Protein AF-A0AAW4N3Z7-F1 (afdb_monomer_lite)

Radius of gyration: 17.2 Å; chains: 1; bounding box: 66×32×43 Å

Secondary structure (DSSP, 8-state):
-PPBHHHHHHTT-SS---HHHHHHHHHHTT--TTSB--HHHHHSHHHHHHHHHHHHHHHHPPPEEETTEEE---HHHHHHHHHHHHHHHHHHS-GGGSPPP---------

pLDDT: mean 89.25, std 14.63, range [50.84, 98.06]

Foldseek 3Di:
DADFLLNVLCVLDPPPDDPVLLVVLLVVLVHDRRDGPDPDSCPDLSSLLSSLSSLLVVLVDDWDDDPNDTDDDDNVSSVVSNVSSVVSCVVRPDPVPDDDDPPDPPDDDD

Sequence (110 aa):
MAATVLEALKSITAYPVPLRTLVETAERRGLSLSDEATQETLKGKAFNLSKADTLLWLSLAPNVTQGGQSYSFTDEQRTEFKNRAYKLFNEFEDEAVKPKPIYGYKGSRL

Structure (mmCIF, N/CA/C/O backbone):
data_AF-A0AAW4N3Z7-F1
#
_entry.id   AF-A0AAW4N3Z7-F1
#
loop_
_atom_site.group_PDB
_atom_site.id
_atom_site.type_symbol
_atom_site.label_atom_id
_atom_site.label_alt_id
_atom_site.label_comp_id
_atom_site.label_asym_id
_atom_site.label_entity_id
_atom_site.label_seq_id
_atom_site.pdbx_PDB_ins_code
_atom_site.Cartn_x
_atom_site.Cartn_y
_atom_site.Cartn_z
_atom_site.occupancy
_atom_site.B_iso_or_equiv
_atom_site.auth_seq_id
_atom_site.auth_comp_id
_atom_site.auth_asym_id
_atom_site.auth_atom_id
_atom_site.pdbx_PDB_model_num
ATOM 1 N N . MET A 1 1 ? -24.626 -2.500 -2.096 1.00 63.41 1 MET A N 1
ATOM 2 C CA . MET A 1 1 ? -23.556 -3.211 -1.366 1.00 63.41 1 MET A CA 1
ATOM 3 C C . MET A 1 1 ? -22.489 -2.191 -1.044 1.00 63.41 1 MET A C 1
ATOM 5 O O . MET A 1 1 ? -22.183 -1.391 -1.922 1.00 63.41 1 MET A O 1
ATOM 9 N N . ALA A 1 2 ? -22.007 -2.155 0.193 1.00 83.38 2 ALA A N 1
ATOM 10 C CA . ALA A 1 2 ? -20.873 -1.315 0.547 1.00 83.38 2 ALA A CA 1
ATOM 11 C C . ALA A 1 2 ? -19.569 -1.987 0.099 1.00 83.38 2 ALA A C 1
ATOM 13 O O . ALA A 1 2 ? -19.504 -3.216 0.051 1.00 83.38 2 ALA A O 1
ATOM 14 N N . ALA A 1 3 ? -18.568 -1.187 -0.271 1.00 93.50 3 ALA A N 1
ATOM 15 C CA . ALA A 1 3 ? -17.273 -1.711 -0.686 1.00 93.50 3 ALA A CA 1
ATOM 16 C C . ALA A 1 3 ? -16.529 -2.304 0.517 1.00 93.50 3 ALA A C 1
ATOM 18 O O . ALA A 1 3 ? -16.594 -1.777 1.626 1.00 93.50 3 ALA A O 1
ATOM 19 N N . THR A 1 4 ? -15.798 -3.380 0.281 1.00 97.56 4 THR A N 1
ATOM 20 C CA . THR A 1 4 ? -14.930 -4.030 1.265 1.00 97.56 4 THR A CA 1
ATOM 21 C C . THR A 1 4 ? -13.559 -3.364 1.321 1.00 97.56 4 THR A C 1
ATOM 23 O O . THR A 1 4 ? -13.111 -2.712 0.370 1.00 97.56 4 THR A O 1
ATOM 26 N N . VAL A 1 5 ? -12.835 -3.578 2.417 1.00 97.44 5 VAL A N 1
ATOM 27 C CA . VAL A 1 5 ? -11.431 -3.167 2.547 1.00 97.44 5 VAL A CA 1
ATOM 28 C C . VAL A 1 5 ? -10.565 -3.753 1.424 1.00 97.44 5 VAL A C 1
ATOM 30 O O . VAL A 1 5 ? -9.687 -3.064 0.900 1.00 97.44 5 VAL A O 1
ATOM 33 N N . LEU A 1 6 ? -10.827 -4.994 0.998 1.00 97.25 6 LEU A N 1
ATOM 34 C CA . LEU A 1 6 ? -10.133 -5.602 -0.139 1.00 97.25 6 LEU A CA 1
ATOM 35 C C . LEU A 1 6 ? -10.331 -4.815 -1.437 1.00 97.25 6 LEU A C 1
ATOM 37 O O . LEU A 1 6 ? -9.370 -4.579 -2.170 1.00 97.25 6 LEU A O 1
ATOM 41 N N . GLU A 1 7 ? -11.568 -4.427 -1.740 1.00 96.56 7 GLU A N 1
ATOM 42 C CA . GLU A 1 7 ? -11.883 -3.628 -2.928 1.00 96.56 7 GLU A CA 1
ATOM 43 C C . GLU A 1 7 ? -11.234 -2.246 -2.844 1.00 96.56 7 GLU A C 1
ATOM 45 O O . GLU A 1 7 ? -10.659 -1.774 -3.828 1.00 96.56 7 GLU A O 1
ATOM 50 N N . ALA A 1 8 ? -11.221 -1.641 -1.654 1.00 96.88 8 ALA A N 1
ATOM 51 C CA . ALA A 1 8 ? -10.530 -0.381 -1.418 1.00 96.88 8 ALA A CA 1
ATOM 52 C C . ALA A 1 8 ? -9.013 -0.495 -1.660 1.00 96.88 8 ALA A C 1
ATOM 54 O O . ALA A 1 8 ? -8.444 0.360 -2.340 1.00 96.88 8 ALA A O 1
ATOM 55 N N . LEU A 1 9 ? -8.347 -1.557 -1.190 1.00 96.06 9 LEU A N 1
ATOM 56 C CA . LEU A 1 9 ? -6.918 -1.772 -1.455 1.00 96.06 9 LEU A CA 1
ATOM 57 C C . LEU A 1 9 ? -6.637 -2.034 -2.940 1.00 96.06 9 LEU A C 1
ATOM 59 O O . LEU A 1 9 ? -5.700 -1.466 -3.500 1.00 96.06 9 LEU A O 1
ATOM 63 N N . LYS A 1 10 ? -7.472 -2.837 -3.607 1.00 95.69 10 LYS A N 1
ATOM 64 C CA . LYS A 1 10 ? -7.361 -3.070 -5.056 1.00 95.69 10 LYS A CA 1
ATOM 65 C C . LYS A 1 10 ? -7.543 -1.788 -5.868 1.00 95.69 10 LYS A C 1
ATOM 67 O O . LYS A 1 10 ? -6.933 -1.659 -6.918 1.00 95.69 10 LYS A O 1
ATOM 72 N N . SER A 1 11 ? -8.322 -0.824 -5.376 1.00 94.94 11 SER A N 1
ATOM 73 C CA . SER A 1 11 ? -8.521 0.462 -6.059 1.00 94.94 11 SER A CA 1
ATOM 74 C C . SER A 1 11 ? -7.290 1.384 -6.049 1.00 94.94 11 SER A C 1
ATOM 76 O O . SER A 1 11 ? -7.257 2.356 -6.801 1.00 94.94 11 SER A O 1
ATOM 78 N N . ILE A 1 12 ? -6.258 1.091 -5.239 1.00 95.00 12 ILE A N 1
ATOM 79 C CA . ILE A 1 12 ? -5.029 1.904 -5.158 1.00 95.00 12 ILE A CA 1
ATOM 80 C C . ILE A 1 12 ? -4.282 1.929 -6.497 1.00 95.00 12 ILE A C 1
ATOM 82 O O . ILE A 1 12 ? -3.620 2.917 -6.820 1.00 95.00 12 ILE A O 1
ATOM 86 N N . THR A 1 13 ? -4.347 0.841 -7.262 1.00 94.38 13 THR A N 1
ATOM 87 C CA . THR A 1 13 ? -3.591 0.680 -8.503 1.00 94.38 13 THR A CA 1
ATOM 88 C C . THR A 1 13 ? -4.341 -0.203 -9.488 1.00 94.38 13 THR A C 1
ATOM 90 O O . THR A 1 13 ? -5.024 -1.143 -9.102 1.00 94.38 13 THR A O 1
ATOM 93 N N . ALA A 1 14 ? -4.161 0.056 -10.781 1.00 92.3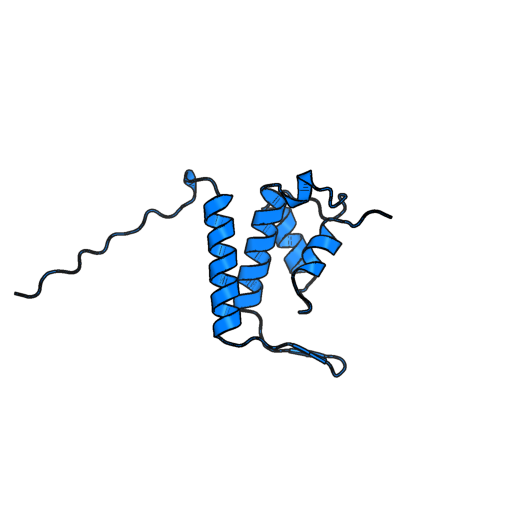8 14 ALA A N 1
ATOM 94 C CA . ALA A 1 14 ? -4.617 -0.854 -11.828 1.00 92.38 14 ALA A CA 1
ATOM 95 C C . ALA A 1 14 ? -3.662 -2.046 -12.034 1.00 92.38 14 ALA A C 1
ATOM 97 O O . ALA A 1 14 ? -4.010 -2.986 -12.743 1.00 92.38 14 ALA A O 1
ATOM 98 N N . TYR A 1 15 ? -2.457 -2.005 -11.452 1.00 94.88 15 TYR A N 1
ATOM 99 C CA . TYR A 1 15 ? -1.492 -3.097 -11.553 1.00 94.88 15 TYR A CA 1
ATOM 100 C C . TYR A 1 15 ? -2.063 -4.376 -10.915 1.00 94.88 15 TYR A C 1
ATOM 102 O O . TYR A 1 15 ? -2.619 -4.301 -9.816 1.00 94.88 15 TYR A O 1
ATOM 110 N N . PRO A 1 16 ? -1.896 -5.556 -11.540 1.00 93.38 16 PRO A N 1
ATOM 111 C CA . PRO A 1 16 ? -2.428 -6.814 -11.025 1.00 93.38 16 PRO A CA 1
ATOM 112 C C . PRO A 1 16 ? -1.632 -7.306 -9.803 1.00 93.38 16 PRO A C 1
ATOM 114 O O . PRO A 1 16 ? -0.775 -8.185 -9.897 1.00 93.38 16 PRO A O 1
ATOM 117 N N . VAL A 1 17 ? -1.902 -6.726 -8.632 1.00 94.69 17 VAL A N 1
ATOM 118 C CA . VAL A 1 17 ? -1.295 -7.153 -7.364 1.00 94.69 17 VAL A CA 1
ATOM 119 C C . VAL A 1 17 ? -1.834 -8.543 -6.991 1.00 94.69 17 VAL A C 1
ATOM 121 O O . VAL A 1 17 ? -3.056 -8.722 -6.930 1.00 94.69 17 VAL A O 1
ATOM 124 N N . PRO A 1 18 ? -0.969 -9.537 -6.711 1.00 94.62 18 PRO A N 1
ATOM 125 C CA . PRO A 1 18 ? -1.419 -10.848 -6.259 1.00 94.62 18 PRO A CA 1
ATOM 126 C C . PRO A 1 18 ? -2.265 -10.743 -4.986 1.00 94.62 18 PRO A C 1
ATOM 128 O O . PRO A 1 18 ? -1.869 -10.089 -4.021 1.00 94.62 18 PRO A O 1
ATOM 131 N N . LEU A 1 19 ? -3.402 -11.447 -4.940 1.00 95.56 19 LEU A N 1
ATOM 132 C CA . LEU A 1 19 ? -4.293 -11.426 -3.770 1.00 95.56 19 LEU A CA 1
ATOM 133 C C . LEU A 1 19 ? -3.555 -11.806 -2.479 1.00 95.56 19 LEU A C 1
ATOM 135 O O . LEU A 1 19 ? -3.778 -11.193 -1.442 1.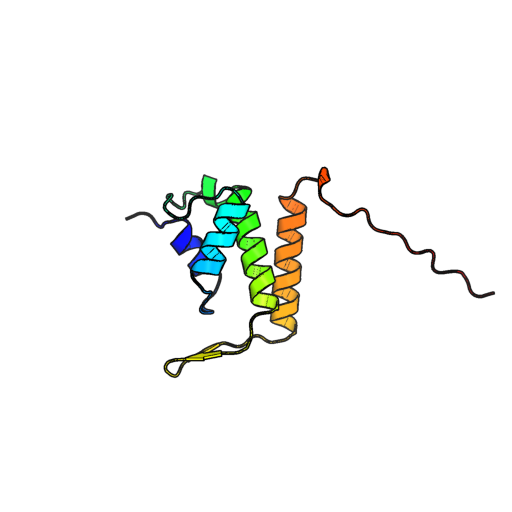00 95.56 19 LEU A O 1
ATOM 139 N N . ARG A 1 20 ? -2.638 -12.777 -2.559 1.00 95.31 20 ARG A N 1
ATOM 140 C CA . ARG A 1 20 ? -1.830 -13.225 -1.420 1.00 95.31 20 ARG A CA 1
ATOM 141 C C . ARG A 1 20 ? -0.995 -12.100 -0.810 1.00 95.31 20 ARG A C 1
ATOM 143 O O . ARG A 1 20 ? -0.873 -12.057 0.404 1.00 95.31 20 ARG A O 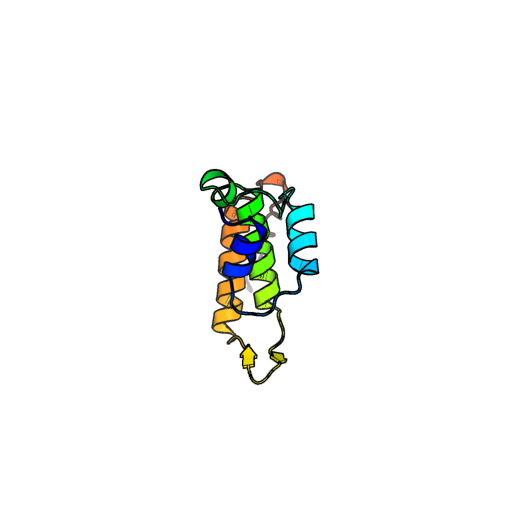1
ATOM 150 N N . THR A 1 21 ? -0.475 -11.185 -1.630 1.00 95.50 21 THR A N 1
ATOM 151 C CA . THR A 1 21 ? 0.268 -10.013 -1.149 1.00 95.50 21 THR A CA 1
ATOM 152 C C . THR A 1 21 ? -0.639 -9.112 -0.318 1.00 95.50 21 THR A C 1
ATOM 154 O O . THR A 1 21 ? -0.257 -8.723 0.777 1.00 95.50 21 THR A O 1
ATOM 157 N N . LEU A 1 22 ? -1.865 -8.847 -0.786 1.00 96.69 22 LEU A N 1
ATOM 158 C CA . LEU A 1 22 ? -2.831 -8.033 -0.040 1.00 96.69 22 LEU A CA 1
ATOM 159 C C . LEU A 1 22 ? -3.261 -8.711 1.270 1.00 96.69 22 LEU A C 1
ATOM 161 O O . LEU A 1 22 ? -3.298 -8.051 2.305 1.00 96.69 22 LEU A O 1
ATOM 165 N N . VAL A 1 23 ? -3.526 -10.022 1.238 1.00 97.06 23 VAL A N 1
ATOM 166 C CA . VAL A 1 23 ? -3.859 -10.821 2.432 1.00 97.06 23 VAL A CA 1
ATOM 167 C C . VAL A 1 23 ? -2.736 -10.754 3.463 1.00 97.06 23 VAL A C 1
ATOM 169 O O . VAL A 1 23 ? -2.979 -10.359 4.596 1.00 97.06 23 VAL A O 1
ATOM 172 N N . GLU A 1 24 ? -1.498 -11.042 3.059 1.00 96.06 24 GLU A N 1
ATOM 173 C CA . GLU A 1 24 ? -0.335 -11.015 3.952 1.00 96.06 24 GLU A CA 1
ATOM 174 C C . GLU A 1 24 ? -0.108 -9.624 4.564 1.00 96.06 24 GLU A C 1
ATOM 176 O O . GLU A 1 24 ? 0.164 -9.509 5.760 1.00 96.06 24 GLU A O 1
ATOM 181 N N . THR A 1 25 ? -0.241 -8.553 3.769 1.00 95.38 25 THR A N 1
ATOM 182 C CA . THR A 1 25 ? -0.116 -7.182 4.292 1.00 95.38 25 THR A CA 1
ATOM 183 C C . THR A 1 25 ? -1.212 -6.853 5.298 1.00 95.38 25 THR A C 1
ATOM 185 O O . THR A 1 25 ? -0.921 -6.306 6.358 1.00 95.38 25 THR A O 1
ATOM 188 N N . ALA A 1 26 ? -2.457 -7.231 5.008 1.00 95.25 26 ALA A N 1
ATOM 189 C CA . ALA A 1 26 ? -3.587 -6.948 5.877 1.00 95.25 26 ALA A CA 1
ATOM 190 C C . ALA A 1 26 ? -3.476 -7.712 7.2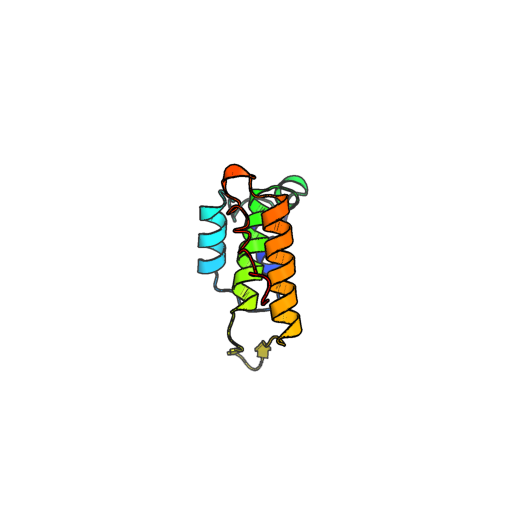06 1.00 95.25 26 ALA A C 1
ATOM 192 O O . ALA A 1 26 ? -3.606 -7.107 8.268 1.00 95.25 26 ALA A O 1
ATOM 193 N N . GLU A 1 27 ? -3.111 -8.998 7.164 1.00 95.75 27 GLU A N 1
ATOM 194 C CA . GLU A 1 27 ? -2.864 -9.814 8.359 1.00 95.75 27 GLU A CA 1
ATOM 195 C C . GLU A 1 27 ? -1.763 -9.214 9.244 1.00 95.75 27 GLU A C 1
ATOM 197 O O . GLU A 1 27 ? -1.962 -9.039 10.447 1.00 95.75 27 GLU A O 1
ATOM 202 N N . ARG A 1 28 ? -0.626 -8.809 8.658 1.00 94.94 28 ARG A N 1
ATOM 203 C CA . ARG A 1 28 ? 0.477 -8.173 9.404 1.00 94.94 28 ARG A CA 1
ATOM 204 C C . ARG A 1 28 ? 0.081 -6.866 10.079 1.00 94.94 28 ARG A C 1
ATOM 206 O O . ARG A 1 28 ? 0.658 -6.514 11.106 1.00 94.94 28 ARG A O 1
ATOM 213 N N . ARG A 1 29 ? -0.858 -6.127 9.491 1.00 95.19 29 ARG A N 1
ATOM 214 C CA . ARG A 1 29 ? -1.317 -4.827 9.996 1.00 95.19 29 ARG A CA 1
ATOM 215 C C . ARG A 1 29 ? -2.594 -4.926 10.835 1.00 95.19 29 ARG A C 1
ATOM 217 O O . ARG A 1 29 ? -3.093 -3.889 11.265 1.00 95.19 29 ARG A O 1
ATOM 224 N N . GLY A 1 30 ? -3.101 -6.136 11.094 1.00 95.19 30 GLY A N 1
ATOM 225 C CA . GLY A 1 30 ? -4.324 -6.356 11.871 1.00 95.19 30 GLY A CA 1
ATOM 226 C C . GLY A 1 30 ? -5.586 -5.834 11.178 1.00 95.19 30 GLY A C 1
ATOM 227 O O . GLY A 1 30 ? -6.505 -5.369 11.844 1.00 95.19 30 GLY A O 1
ATOM 228 N N . LEU A 1 31 ? -5.610 -5.856 9.844 1.00 96.56 31 LEU A N 1
ATOM 229 C CA . LEU A 1 31 ? -6.709 -5.375 9.014 1.00 96.56 31 LEU A CA 1
ATOM 230 C C . LEU A 1 31 ? -7.512 -6.558 8.457 1.00 96.56 31 LEU A C 1
ATOM 232 O O . LEU A 1 31 ? -6.961 -7.420 7.776 1.00 96.56 31 LEU A O 1
ATOM 236 N N . SER A 1 32 ? -8.823 -6.578 8.691 1.00 96.56 32 SER A N 1
ATOM 237 C CA . SER A 1 32 ? -9.720 -7.554 8.066 1.00 96.56 32 SER A CA 1
ATOM 238 C C . SER A 1 32 ? -10.125 -7.083 6.667 1.00 96.56 32 SER A C 1
ATOM 240 O O . SER A 1 32 ? -10.630 -5.977 6.481 1.00 96.56 32 SER A O 1
ATOM 242 N N . LEU A 1 33 ? -9.895 -7.927 5.659 1.00 96.50 33 LEU A N 1
ATOM 243 C CA . LEU A 1 33 ? -10.182 -7.610 4.256 1.00 96.50 33 LEU A CA 1
ATOM 244 C C . LEU A 1 33 ? -11.667 -7.710 3.882 1.00 96.50 33 LEU A C 1
ATOM 246 O O . LEU A 1 33 ? -12.077 -7.110 2.887 1.00 96.50 33 LEU A O 1
ATOM 250 N N . SER A 1 34 ? -12.446 -8.482 4.643 1.00 96.50 34 SER A N 1
ATOM 251 C CA . SER A 1 34 ? -13.890 -8.657 4.441 1.00 96.50 34 SER A CA 1
ATOM 252 C C . SER A 1 34 ? -14.728 -7.554 5.078 1.00 96.50 34 SER A C 1
ATOM 254 O O . SER A 1 34 ? -15.921 -7.471 4.795 1.00 96.50 34 SER A O 1
ATOM 256 N N . ASP A 1 35 ? -14.122 -6.732 5.935 1.00 95.69 35 ASP A N 1
ATOM 257 C CA . ASP A 1 35 ? -14.822 -5.643 6.604 1.00 95.69 35 ASP A CA 1
ATOM 258 C C . ASP A 1 35 ? -15.223 -4.558 5.602 1.00 95.69 35 ASP A C 1
ATOM 260 O O . ASP A 1 35 ? -14.622 -4.390 4.534 1.00 95.69 35 ASP A O 1
ATOM 264 N N . GLU A 1 36 ? -16.253 -3.799 5.963 1.00 96.75 36 GLU A N 1
ATOM 265 C CA . GLU A 1 36 ? -16.714 -2.662 5.180 1.00 96.75 36 GLU A CA 1
ATOM 266 C C . GLU A 1 36 ? -15.683 -1.523 5.207 1.00 96.75 36 GLU A C 1
ATOM 268 O O . GLU A 1 36 ? -15.192 -1.120 6.264 1.00 96.75 36 GLU A O 1
ATOM 273 N N . ALA A 1 37 ? -15.387 -0.955 4.038 1.00 96.12 37 ALA A N 1
ATOM 274 C CA . ALA A 1 37 ? -14.497 0.188 3.865 1.00 96.12 37 ALA A CA 1
ATOM 275 C C . ALA A 1 37 ? -15.182 1.512 4.258 1.00 96.12 37 ALA A C 1
ATOM 277 O O . ALA A 1 37 ? -15.393 2.409 3.438 1.00 96.12 37 ALA A O 1
ATOM 278 N N . THR A 1 38 ? -15.551 1.634 5.530 1.00 96.56 38 THR A N 1
ATOM 279 C CA . THR A 1 38 ? -16.094 2.868 6.111 1.00 96.56 38 THR A CA 1
ATOM 280 C C . THR A 1 38 ? -15.064 4.007 6.130 1.00 96.56 38 THR A C 1
ATOM 282 O O . THR A 1 38 ? -13.855 3.802 6.028 1.00 96.56 38 THR A O 1
ATOM 285 N N . GLN A 1 39 ? -15.512 5.252 6.319 1.00 95.62 39 GLN A N 1
ATOM 286 C CA . GLN A 1 39 ? -14.577 6.382 6.445 1.00 95.62 39 GLN A CA 1
ATOM 287 C C . GLN A 1 39 ? -13.592 6.219 7.612 1.00 95.62 39 GLN A C 1
ATOM 289 O O . GLN A 1 39 ? -12.459 6.691 7.522 1.00 95.62 39 GLN A O 1
ATOM 294 N N . GLU A 1 40 ? -14.024 5.581 8.699 1.00 95.69 40 GLU A N 1
ATOM 295 C CA . GLU A 1 40 ? -13.194 5.326 9.873 1.00 95.69 40 GLU A CA 1
ATOM 296 C C . GLU A 1 40 ? -12.091 4.312 9.560 1.00 95.69 40 GLU A C 1
ATOM 298 O O . GLU A 1 40 ? -10.916 4.597 9.789 1.00 95.69 40 GLU A O 1
ATOM 303 N N . THR A 1 41 ? -12.442 3.176 8.949 1.00 95.62 41 THR A N 1
ATOM 304 C CA . THR A 1 41 ? -11.460 2.145 8.574 1.00 95.62 41 THR A CA 1
ATOM 305 C C . THR A 1 41 ? -10.439 2.682 7.572 1.00 95.62 41 THR A C 1
ATOM 307 O O . THR A 1 41 ? -9.240 2.485 7.762 1.00 95.62 41 THR A O 1
ATOM 310 N N . LEU A 1 42 ? -10.877 3.448 6.565 1.00 95.75 42 LEU A N 1
ATOM 311 C CA . LEU A 1 42 ? -10.001 4.042 5.546 1.00 95.75 42 LEU A CA 1
ATOM 312 C C . LEU A 1 42 ? -9.038 5.105 6.100 1.00 95.75 42 LEU A C 1
ATOM 314 O O . LEU A 1 42 ? -7.938 5.283 5.573 1.00 95.75 42 LEU A O 1
ATOM 318 N N . LYS A 1 43 ? -9.430 5.823 7.159 1.00 95.75 43 LYS A N 1
ATOM 319 C CA . LYS A 1 43 ? -8.558 6.778 7.869 1.00 95.75 43 LYS A CA 1
ATOM 320 C C . LYS A 1 43 ? -7.730 6.112 8.972 1.00 95.75 43 LYS A C 1
ATOM 322 O O . LYS A 1 43 ? -6.814 6.731 9.505 1.00 95.75 43 LYS A O 1
ATOM 327 N N . GLY A 1 44 ? -8.029 4.858 9.302 1.00 95.81 44 GLY A N 1
ATOM 328 C CA . GLY A 1 44 ? -7.371 4.106 10.356 1.00 95.81 44 GLY A CA 1
ATOM 329 C C . GLY A 1 44 ? -5.921 3.740 10.038 1.00 95.81 44 GLY A C 1
ATOM 330 O O . GLY A 1 44 ? -5.501 3.635 8.881 1.00 95.81 44 GLY A O 1
ATOM 331 N N . LYS A 1 45 ? -5.155 3.489 11.104 1.00 96.25 45 LYS A N 1
ATOM 332 C CA . LYS A 1 45 ? -3.738 3.095 11.049 1.00 96.25 45 LYS A CA 1
ATOM 333 C C . LYS A 1 45 ? -3.516 1.828 10.223 1.00 96.25 45 LYS A C 1
ATOM 335 O O . LYS A 1 45 ? -2.686 1.827 9.319 1.00 96.25 45 LYS A O 1
ATOM 340 N N . ALA A 1 46 ? -4.284 0.773 10.489 1.00 96.50 46 ALA A N 1
ATOM 341 C CA . ALA A 1 46 ? -4.124 -0.524 9.832 1.00 96.50 46 ALA A CA 1
ATOM 342 C C . ALA A 1 46 ? -4.289 -0.440 8.301 1.00 96.50 46 ALA A C 1
ATOM 344 O O . ALA A 1 46 ? -3.469 -0.982 7.553 1.00 96.50 46 ALA A O 1
ATOM 345 N N . PHE A 1 47 ? -5.290 0.308 7.822 1.00 97.56 47 PHE A N 1
ATOM 346 C CA . PHE A 1 47 ? -5.502 0.528 6.390 1.00 97.56 47 PHE A CA 1
ATOM 347 C C . PHE A 1 47 ? -4.369 1.340 5.758 1.00 97.56 47 PHE A C 1
ATOM 349 O O . PHE A 1 47 ? -3.823 0.942 4.729 1.00 97.56 47 PHE A O 1
ATOM 356 N N . ASN A 1 48 ? -3.973 2.455 6.378 1.00 97.81 48 ASN A N 1
ATOM 357 C CA . ASN A 1 48 ? -2.941 3.328 5.819 1.00 97.81 48 ASN A CA 1
ATOM 358 C C . ASN A 1 48 ? -1.552 2.675 5.804 1.00 97.81 48 ASN A C 1
ATOM 360 O O . ASN A 1 48 ? -0.810 2.860 4.840 1.00 97.81 48 ASN A O 1
ATOM 364 N N . LEU A 1 49 ? -1.231 1.840 6.795 1.00 97.25 49 LEU A N 1
ATOM 365 C CA . LEU A 1 49 ? -0.013 1.028 6.779 1.00 97.25 49 LEU A CA 1
ATOM 366 C C . LEU A 1 49 ? -0.069 -0.076 5.711 1.00 97.25 49 LEU A C 1
ATOM 368 O O . LEU A 1 49 ? 0.899 -0.251 4.979 1.00 97.25 49 LEU A O 1
ATOM 372 N N . SER A 1 50 ? -1.213 -0.744 5.529 1.00 97.38 50 SER A N 1
ATOM 373 C CA . SER A 1 50 ? -1.384 -1.738 4.450 1.00 97.38 50 SER A CA 1
ATOM 374 C C . SER A 1 50 ? -1.264 -1.100 3.058 1.00 97.38 50 SER A C 1
ATOM 376 O O . SER A 1 50 ? -0.658 -1.656 2.137 1.00 97.38 50 SER A O 1
ATOM 378 N N . LYS A 1 51 ? -1.792 0.121 2.900 1.00 97.62 51 LYS A N 1
ATOM 379 C CA . LYS A 1 51 ? -1.610 0.948 1.702 1.00 97.62 51 LYS A CA 1
ATOM 380 C C . LYS A 1 51 ? -0.138 1.301 1.484 1.00 97.62 51 LYS A C 1
ATOM 382 O O . LYS A 1 51 ? 0.331 1.236 0.350 1.00 97.62 51 LYS A O 1
ATOM 387 N N . ALA A 1 52 ? 0.589 1.653 2.542 1.00 97.81 52 ALA A N 1
ATOM 388 C CA . ALA A 1 52 ? 2.019 1.935 2.470 1.00 97.81 52 ALA A CA 1
ATOM 389 C C . ALA A 1 52 ? 2.824 0.704 2.022 1.00 97.81 52 ALA A C 1
ATOM 391 O O . ALA A 1 52 ? 3.630 0.816 1.098 1.00 97.81 52 ALA A O 1
ATOM 392 N N . ASP A 1 53 ? 2.541 -0.476 2.582 1.00 97.19 53 ASP 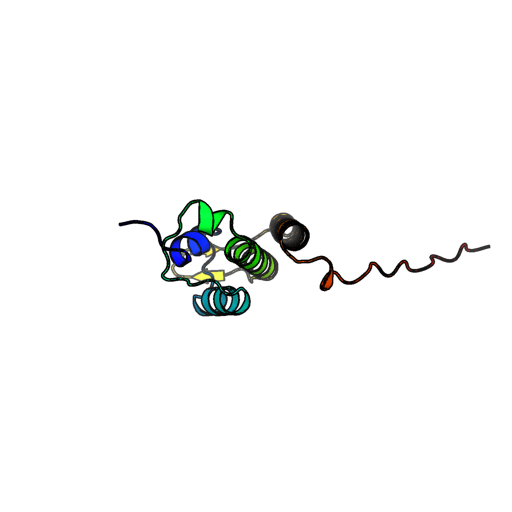A N 1
ATOM 393 C CA . ASP A 1 53 ? 3.166 -1.739 2.165 1.00 97.19 53 ASP A CA 1
ATOM 394 C C . ASP A 1 53 ? 2.886 -2.047 0.686 1.00 97.19 53 ASP A C 1
ATOM 396 O O . ASP A 1 53 ? 3.792 -2.409 -0.067 1.00 97.19 53 ASP A O 1
ATOM 400 N N . THR A 1 54 ? 1.645 -1.829 0.238 1.00 97.19 54 THR A N 1
ATOM 401 C CA . THR A 1 54 ? 1.247 -2.023 -1.165 1.00 97.19 54 THR A CA 1
ATOM 402 C C . THR A 1 54 ? 2.009 -1.080 -2.100 1.00 97.19 54 THR A C 1
ATOM 404 O O . THR A 1 54 ? 2.525 -1.508 -3.132 1.00 97.19 54 THR A O 1
ATOM 407 N N . LEU A 1 55 ? 2.131 0.203 -1.742 1.00 97.75 55 LEU A N 1
ATOM 408 C CA . LEU A 1 55 ? 2.901 1.183 -2.515 1.00 97.75 55 LEU A CA 1
ATOM 409 C C . LEU A 1 55 ? 4.392 0.822 -2.567 1.00 97.75 55 LEU A C 1
ATOM 411 O O . LEU A 1 55 ? 5.011 0.899 -3.630 1.00 97.75 55 LEU A O 1
ATOM 415 N N . LEU A 1 56 ? 4.967 0.378 -1.447 1.00 97.31 56 LEU A N 1
ATOM 416 C CA . LEU A 1 56 ? 6.355 -0.073 -1.406 1.00 97.31 56 LEU A CA 1
ATOM 417 C C . LEU A 1 56 ? 6.568 -1.280 -2.327 1.00 97.31 56 LEU A C 1
ATOM 419 O O . LEU A 1 56 ? 7.520 -1.287 -3.110 1.00 97.31 56 LEU A O 1
ATOM 423 N N . TRP A 1 57 ? 5.658 -2.254 -2.298 1.00 96.88 57 TRP A N 1
ATOM 424 C CA . TRP A 1 57 ? 5.694 -3.409 -3.193 1.00 96.88 57 TRP A CA 1
ATOM 425 C C . TRP A 1 57 ? 5.624 -2.995 -4.671 1.00 96.88 57 TRP A C 1
ATOM 427 O O . TRP A 1 57 ? 6.437 -3.448 -5.476 1.00 96.88 57 TRP A O 1
ATOM 437 N N . LEU A 1 58 ? 4.732 -2.061 -5.027 1.00 97.06 58 LEU A N 1
ATOM 438 C CA . LEU A 1 58 ? 4.598 -1.547 -6.398 1.00 97.06 58 LEU A CA 1
ATOM 439 C C . LEU A 1 58 ? 5.867 -0.866 -6.910 1.00 97.06 58 LEU A C 1
ATOM 441 O O . LEU A 1 58 ? 6.189 -0.977 -8.092 1.00 97.06 58 LEU A O 1
ATOM 445 N N . SER A 1 59 ? 6.631 -0.213 -6.033 1.00 97.50 59 SER A N 1
ATOM 446 C CA . SER A 1 59 ? 7.906 0.390 -6.429 1.00 97.50 59 SER A CA 1
ATOM 447 C C . SER A 1 59 ? 8.928 -0.630 -6.949 1.00 97.50 59 SER A C 1
ATOM 449 O O . SER A 1 59 ? 9.793 -0.281 -7.755 1.00 97.50 59 SER A O 1
ATOM 451 N N . LEU A 1 60 ? 8.803 -1.891 -6.525 1.00 96.31 60 LEU A N 1
ATOM 452 C CA . LEU A 1 60 ? 9.672 -3.011 -6.888 1.00 96.31 60 LEU A CA 1
ATOM 453 C C . LEU A 1 60 ? 9.024 -3.959 -7.909 1.00 96.31 60 LEU A C 1
ATOM 455 O O . LEU A 1 60 ? 9.686 -4.872 -8.397 1.00 96.31 60 LEU A O 1
ATOM 459 N N . ALA A 1 61 ? 7.746 -3.759 -8.238 1.00 95.56 61 ALA A N 1
ATOM 460 C CA . ALA A 1 61 ? 6.992 -4.669 -9.091 1.00 95.56 61 ALA A CA 1
ATOM 461 C C . ALA A 1 61 ? 7.571 -4.715 -10.517 1.00 95.56 61 ALA A C 1
ATOM 463 O O . ALA A 1 61 ? 7.911 -3.663 -11.063 1.00 95.56 61 ALA A O 1
ATOM 464 N N . PRO A 1 62 ? 7.688 -5.891 -11.154 1.00 94.38 62 PRO A N 1
ATOM 465 C CA . PRO A 1 62 ? 8.167 -5.983 -12.528 1.00 94.38 62 PRO A CA 1
ATOM 466 C C . PRO A 1 62 ? 7.168 -5.354 -13.507 1.00 94.38 62 PRO A C 1
ATOM 468 O O . PRO A 1 62 ? 5.987 -5.209 -13.207 1.00 94.38 62 PRO A O 1
ATOM 471 N N . ASN A 1 63 ? 7.630 -5.011 -14.707 1.00 95.12 63 ASN A N 1
ATOM 472 C CA . ASN A 1 63 ? 6.711 -4.703 -15.800 1.00 95.12 63 ASN A CA 1
ATOM 473 C C . ASN A 1 63 ? 6.122 -6.024 -16.312 1.00 95.12 63 ASN A C 1
ATOM 475 O O . ASN A 1 63 ? 6.867 -6.974 -16.561 1.00 95.12 63 ASN A O 1
ATOM 479 N N . VAL A 1 64 ? 4.802 -6.096 -16.468 1.00 94.19 64 VAL A N 1
ATOM 480 C CA . VAL A 1 64 ? 4.103 -7.328 -16.863 1.00 94.19 64 VAL A CA 1
ATOM 481 C C . VAL A 1 64 ? 3.170 -7.068 -18.035 1.00 94.19 64 VAL A C 1
ATOM 483 O O . VAL A 1 64 ? 2.598 -5.990 -18.160 1.00 94.19 64 VAL A O 1
ATOM 486 N N . THR A 1 65 ? 3.010 -8.063 -18.903 1.00 93.69 65 THR A N 1
ATOM 487 C CA . THR A 1 65 ? 2.000 -8.056 -19.967 1.00 93.69 65 THR A CA 1
ATOM 488 C C . THR A 1 65 ? 1.163 -9.319 -19.849 1.00 93.69 65 THR A C 1
ATOM 490 O O . THR A 1 65 ? 1.709 -10.420 -19.830 1.00 93.69 65 THR A O 1
ATOM 493 N N . GLN A 1 66 ? -0.155 -9.166 -19.753 1.00 87.75 66 GLN A N 1
ATOM 494 C CA . GLN A 1 66 ? -1.097 -10.274 -19.621 1.00 87.75 66 GLN A CA 1
ATOM 495 C C . GLN A 1 66 ? -2.396 -9.931 -20.352 1.00 87.75 66 GLN A C 1
ATOM 497 O O . GLN A 1 66 ? -2.906 -8.823 -20.227 1.00 87.75 66 GLN A O 1
ATOM 502 N N . GLY A 1 67 ? -2.931 -10.874 -21.134 1.00 87.94 67 GLY A N 1
ATOM 503 C CA . GLY A 1 67 ? -4.224 -10.692 -21.808 1.00 87.94 67 GLY A CA 1
ATOM 504 C C . GLY A 1 67 ? -4.273 -9.505 -22.780 1.00 87.94 67 GLY A C 1
ATOM 505 O O . GLY A 1 67 ? -5.330 -8.916 -22.959 1.00 87.94 67 GLY A O 1
ATOM 506 N N . GLY A 1 68 ? -3.134 -9.122 -23.369 1.00 91.38 68 GLY A N 1
ATOM 507 C CA . GLY A 1 68 ? -3.036 -7.961 -24.262 1.00 91.38 68 GLY A CA 1
ATOM 508 C C . GLY A 1 68 ? -2.927 -6.606 -23.552 1.00 91.38 68 GLY A C 1
ATOM 509 O O . GLY A 1 68 ? -2.818 -5.589 -24.231 1.00 91.38 68 GLY A O 1
ATOM 510 N N . GLN A 1 69 ? -2.909 -6.574 -22.215 1.00 93.31 69 GLN A N 1
ATOM 511 C CA . GLN A 1 69 ? -2.681 -5.362 -21.433 1.00 93.31 69 GLN A CA 1
ATOM 512 C C . GLN A 1 69 ? -1.276 -5.368 -20.825 1.00 93.31 69 GLN A C 1
ATOM 514 O O . GLN A 1 69 ? -0.846 -6.360 -20.234 1.00 93.31 69 GLN A O 1
ATOM 519 N N . SER A 1 70 ? -0.567 -4.249 -20.965 1.00 94.12 70 SER A N 1
ATOM 520 C CA . SER A 1 70 ? 0.764 -4.046 -20.391 1.00 94.12 70 SER A CA 1
ATOM 521 C C . SER A 1 70 ? 0.697 -3.083 -19.211 1.00 94.12 70 SER A C 1
ATOM 523 O O . SER A 1 70 ? 0.096 -2.014 -19.301 1.00 94.12 70 SER A O 1
ATOM 525 N N . TYR A 1 71 ? 1.351 -3.456 -18.116 1.00 95.00 71 TYR A N 1
ATOM 526 C CA . TYR A 1 71 ? 1.492 -2.645 -16.915 1.00 95.00 71 TYR A CA 1
ATOM 527 C C . TYR A 1 71 ? 2.973 -2.383 -16.672 1.00 95.00 71 TYR A C 1
ATOM 529 O O . TYR A 1 71 ? 3.766 -3.312 -16.502 1.00 95.00 71 TYR A O 1
ATOM 537 N N . SER A 1 72 ? 3.346 -1.109 -16.651 1.00 95.12 72 SER A N 1
ATOM 538 C CA . SER A 1 72 ? 4.721 -0.674 -16.431 1.00 95.12 72 SER A CA 1
ATOM 539 C C . SER A 1 72 ? 4.759 0.634 -15.662 1.00 95.12 72 SER A C 1
ATOM 541 O O . SER A 1 72 ? 3.853 1.456 -15.797 1.00 95.12 72 SER A O 1
ATOM 543 N N . PHE A 1 73 ? 5.841 0.838 -14.916 1.00 96.25 73 PHE A N 1
ATOM 544 C CA . PHE A 1 73 ? 6.102 2.080 -14.193 1.00 96.25 73 PHE A CA 1
ATOM 545 C C . PHE A 1 73 ? 7.458 2.657 -14.578 1.00 96.25 73 PHE A C 1
ATOM 547 O O . PHE A 1 73 ? 8.430 1.901 -14.686 1.00 96.25 73 PHE A O 1
ATOM 554 N N . THR A 1 74 ? 7.523 3.979 -14.735 1.00 97.06 74 THR A N 1
ATOM 555 C CA . THR A 1 74 ? 8.792 4.703 -14.882 1.00 97.06 74 THR A CA 1
ATOM 556 C C . THR A 1 74 ? 9.550 4.747 -13.554 1.00 97.06 74 THR A C 1
ATOM 558 O O . THR A 1 74 ? 8.981 4.500 -12.483 1.00 97.06 74 THR A O 1
ATOM 561 N N . ASP A 1 75 ? 10.835 5.087 -13.602 1.00 95.94 75 ASP A N 1
ATOM 562 C CA . ASP A 1 75 ? 11.663 5.193 -12.398 1.00 95.94 75 ASP A CA 1
ATOM 563 C C . ASP A 1 75 ? 11.187 6.319 -11.467 1.00 95.94 75 ASP A C 1
ATOM 565 O O . ASP A 1 75 ? 11.220 6.176 -10.239 1.00 95.94 75 ASP A O 1
ATOM 569 N N . GLU A 1 76 ? 10.651 7.405 -12.025 1.00 97.31 76 GLU A N 1
ATOM 570 C CA . GLU A 1 76 ? 10.037 8.493 -11.262 1.00 97.31 76 GLU A CA 1
ATOM 571 C C . GLU A 1 76 ? 8.788 8.007 -10.525 1.00 97.31 76 GLU A C 1
ATOM 573 O O . GLU A 1 76 ? 8.652 8.253 -9.327 1.00 97.31 76 GLU A O 1
ATOM 578 N N . GLN A 1 77 ? 7.911 7.250 -11.196 1.00 97.00 77 GLN A N 1
ATOM 579 C CA . GLN A 1 77 ? 6.713 6.679 -10.569 1.00 97.00 77 GLN A CA 1
ATOM 580 C C . GLN A 1 77 ? 7.082 5.715 -9.435 1.00 97.00 77 GLN A C 1
ATOM 582 O O . GLN A 1 77 ? 6.489 5.759 -8.357 1.00 97.00 77 GLN A O 1
ATOM 587 N N . ARG A 1 78 ? 8.107 4.879 -9.638 1.00 97.44 78 ARG A N 1
ATOM 588 C CA . ARG A 1 78 ? 8.619 3.963 -8.605 1.00 97.44 78 ARG A CA 1
ATOM 589 C C . ARG A 1 78 ? 9.181 4.718 -7.408 1.00 97.44 78 ARG A C 1
ATOM 591 O O . ARG A 1 78 ? 8.927 4.337 -6.265 1.00 97.44 78 ARG A O 1
ATOM 598 N N . THR A 1 79 ? 9.916 5.796 -7.661 1.00 97.06 79 THR A N 1
ATOM 599 C CA . THR A 1 79 ? 10.444 6.680 -6.616 1.00 97.06 79 THR A CA 1
ATOM 600 C C . THR A 1 79 ? 9.309 7.354 -5.849 1.00 97.06 79 THR A C 1
ATOM 602 O O . THR A 1 79 ? 9.318 7.384 -4.618 1.00 97.06 79 THR A O 1
ATOM 605 N N . GLU A 1 80 ? 8.281 7.824 -6.550 1.00 97.56 80 GLU A N 1
ATOM 606 C CA . GLU A 1 80 ? 7.110 8.428 -5.929 1.00 97.56 80 GLU A CA 1
ATOM 607 C C . GLU A 1 80 ? 6.327 7.430 -5.064 1.00 97.56 80 GLU A C 1
ATOM 609 O O . GLU A 1 80 ? 5.933 7.775 -3.948 1.00 97.56 80 GLU A O 1
ATOM 614 N N . PHE A 1 81 ? 6.161 6.178 -5.504 1.00 98.06 81 PHE A N 1
ATOM 615 C CA . PHE A 1 81 ? 5.546 5.136 -4.679 1.00 98.06 81 PHE A CA 1
ATOM 616 C C . PHE A 1 81 ? 6.319 4.893 -3.381 1.00 98.06 81 PHE A C 1
ATOM 618 O O . PHE A 1 81 ? 5.699 4.852 -2.317 1.00 98.06 81 PHE A O 1
ATOM 625 N N . LYS A 1 82 ? 7.659 4.819 -3.436 1.00 97.75 82 LYS A N 1
ATOM 626 C CA . LYS A 1 82 ? 8.500 4.710 -2.228 1.00 97.75 82 LYS A CA 1
ATOM 627 C C . LYS A 1 82 ? 8.294 5.897 -1.298 1.00 97.75 82 LYS A C 1
ATOM 629 O O . LYS A 1 82 ? 8.054 5.710 -0.110 1.00 97.75 82 LYS A O 1
ATOM 634 N N . ASN A 1 83 ? 8.338 7.114 -1.833 1.00 97.44 83 ASN A N 1
ATOM 635 C CA . ASN A 1 83 ? 8.193 8.329 -1.033 1.00 97.44 83 ASN A CA 1
ATOM 636 C C . ASN A 1 83 ? 6.817 8.405 -0.357 1.00 97.44 83 ASN A C 1
ATOM 638 O O . ASN A 1 83 ? 6.725 8.725 0.828 1.00 97.44 83 ASN A O 1
ATOM 642 N N . ARG A 1 84 ? 5.743 8.064 -1.082 1.00 97.62 84 ARG A N 1
ATOM 643 C CA . ARG A 1 84 ? 4.380 8.004 -0.532 1.00 97.62 84 ARG A CA 1
ATOM 644 C C . ARG A 1 84 ? 4.245 6.916 0.536 1.00 97.62 84 ARG A C 1
ATOM 646 O O . ARG A 1 84 ? 3.621 7.173 1.562 1.00 97.62 84 ARG A O 1
ATOM 653 N N . ALA A 1 85 ? 4.851 5.745 0.329 1.00 97.44 85 ALA A N 1
ATOM 654 C CA . ALA A 1 85 ? 4.887 4.678 1.327 1.00 97.44 85 ALA A CA 1
ATOM 655 C C . ALA A 1 85 ? 5.592 5.139 2.612 1.00 97.44 85 ALA A C 1
ATOM 657 O O . ALA A 1 85 ? 5.006 5.075 3.688 1.00 97.44 85 ALA A O 1
ATOM 658 N N . TYR A 1 86 ? 6.802 5.698 2.503 1.00 96.00 86 TYR A N 1
ATOM 659 C CA . TYR A 1 86 ? 7.548 6.194 3.664 1.00 96.00 86 TYR A CA 1
ATOM 660 C C . TYR A 1 86 ? 6.850 7.338 4.389 1.00 96.00 86 TYR A C 1
ATOM 662 O O . TYR A 1 86 ? 6.918 7.407 5.614 1.00 96.00 86 TYR A O 1
ATOM 670 N N . LYS A 1 87 ? 6.140 8.213 3.671 1.00 96.75 87 LYS A N 1
ATOM 671 C CA . LYS A 1 87 ? 5.315 9.243 4.306 1.00 96.75 87 LYS A CA 1
ATOM 672 C C . LYS A 1 87 ? 4.246 8.621 5.209 1.00 96.75 87 LYS A C 1
ATOM 674 O O . LYS A 1 87 ? 4.129 9.032 6.357 1.00 96.75 87 LYS A O 1
ATOM 679 N N . LEU A 1 88 ? 3.524 7.614 4.714 1.00 96.19 88 LEU A N 1
ATOM 680 C CA . LEU A 1 88 ? 2.502 6.908 5.490 1.00 96.19 88 LEU A CA 1
ATOM 681 C C . LEU A 1 88 ? 3.106 6.120 6.660 1.00 96.19 88 LEU A C 1
ATOM 683 O O . LEU A 1 88 ? 2.562 6.177 7.758 1.00 96.19 88 LEU A O 1
ATOM 687 N N . PHE A 1 89 ? 4.245 5.444 6.469 1.00 95.31 89 PHE A N 1
ATOM 688 C CA . PHE A 1 89 ? 4.946 4.790 7.580 1.00 95.31 89 PHE A CA 1
ATOM 689 C C . PHE A 1 89 ? 5.342 5.800 8.659 1.00 95.31 89 PHE A C 1
ATOM 691 O O . PHE A 1 89 ? 5.086 5.575 9.832 1.00 95.31 89 PHE A O 1
ATOM 698 N N . ASN A 1 90 ? 5.887 6.955 8.281 1.00 93.25 90 ASN A N 1
ATOM 699 C CA . ASN A 1 90 ? 6.279 7.980 9.248 1.00 93.25 90 ASN A CA 1
ATOM 700 C C . ASN A 1 90 ? 5.097 8.584 10.018 1.00 93.25 90 ASN A C 1
ATOM 702 O O . ASN A 1 90 ? 5.285 8.988 11.168 1.00 93.25 90 ASN A O 1
ATOM 706 N N . GLU A 1 91 ? 3.931 8.673 9.377 1.00 94.50 91 GLU A N 1
ATOM 707 C CA . GLU A 1 91 ? 2.695 9.222 9.943 1.00 94.50 91 GLU A CA 1
ATOM 708 C C . GLU A 1 91 ? 1.984 8.230 10.874 1.00 94.50 91 GLU A C 1
ATOM 710 O O . GLU A 1 91 ? 1.449 8.639 11.900 1.00 94.50 91 GLU A O 1
ATOM 715 N N . PHE A 1 92 ? 2.001 6.934 10.543 1.00 93.25 92 PHE A N 1
ATOM 716 C CA . PHE A 1 92 ? 1.192 5.921 11.227 1.00 93.25 92 PHE A CA 1
ATOM 717 C C . PHE A 1 92 ? 1.984 4.867 12.016 1.00 93.25 92 PHE A C 1
ATOM 719 O O . PHE A 1 92 ? 1.387 4.198 12.862 1.00 93.25 92 PHE A O 1
ATOM 726 N N . GLU A 1 93 ? 3.285 4.673 11.776 1.00 87.12 93 GLU A N 1
ATOM 727 C CA . GLU A 1 93 ? 4.121 3.816 12.629 1.00 87.12 93 GLU A CA 1
ATOM 728 C C . GLU A 1 93 ? 4.569 4.562 13.886 1.00 87.12 93 GLU A C 1
ATOM 730 O O . GLU A 1 93 ? 5.003 5.718 13.842 1.00 87.12 93 GLU A O 1
ATOM 735 N N . ASP A 1 94 ? 4.482 3.871 15.022 1.00 77.88 94 ASP A N 1
ATOM 736 C CA . ASP A 1 94 ? 4.881 4.426 16.309 1.00 77.88 94 ASP A CA 1
ATOM 737 C C . ASP A 1 94 ? 6.396 4.672 16.320 1.00 77.88 94 ASP A C 1
ATOM 739 O O . ASP A 1 94 ? 7.180 3.864 15.813 1.00 77.88 94 ASP A O 1
ATOM 743 N N . GLU A 1 95 ? 6.836 5.769 16.941 1.00 60.91 95 GLU A N 1
ATOM 744 C CA . GLU A 1 95 ? 8.258 6.146 16.975 1.00 60.91 95 GLU A CA 1
ATOM 745 C C . GLU A 1 95 ? 9.178 5.073 17.573 1.00 60.91 95 GLU A C 1
ATOM 747 O O . GLU A 1 95 ? 10.369 5.054 17.269 1.00 60.91 95 GLU A O 1
ATOM 752 N N . ALA A 1 96 ? 8.632 4.142 18.360 1.00 56.22 96 ALA A N 1
ATOM 753 C CA . ALA A 1 96 ? 9.370 3.015 18.918 1.00 56.22 96 ALA A CA 1
ATOM 754 C C . ALA A 1 96 ? 10.013 2.104 17.850 1.00 56.22 96 ALA A C 1
ATOM 756 O O . ALA A 1 96 ? 10.987 1.419 18.154 1.00 56.22 96 ALA A O 1
ATOM 757 N N . VAL A 1 97 ? 9.498 2.102 16.613 1.00 54.09 97 VAL A N 1
ATOM 758 C CA . VAL A 1 97 ? 9.972 1.241 15.513 1.00 54.09 97 VAL A CA 1
ATOM 759 C C . VAL A 1 97 ? 10.847 2.004 14.506 1.00 54.09 97 VAL A C 1
ATOM 761 O O . VAL A 1 97 ? 11.525 1.388 13.684 1.00 54.09 97 VAL A O 1
ATOM 764 N N . LYS A 1 98 ? 10.911 3.343 14.576 1.00 52.22 98 LYS A N 1
ATOM 765 C CA . LYS A 1 98 ? 11.711 4.141 13.635 1.00 52.22 98 LYS A CA 1
ATOM 766 C C . LYS A 1 98 ? 13.209 3.889 13.884 1.00 52.22 98 LYS A C 1
ATOM 768 O O . LYS A 1 98 ? 13.697 4.198 14.975 1.00 52.22 98 LYS A O 1
ATOM 773 N N . PRO A 1 99 ? 13.980 3.360 12.909 1.00 52.22 99 PRO A N 1
ATOM 774 C CA . PRO A 1 99 ? 15.423 3.240 13.068 1.00 52.22 99 PRO A CA 1
ATOM 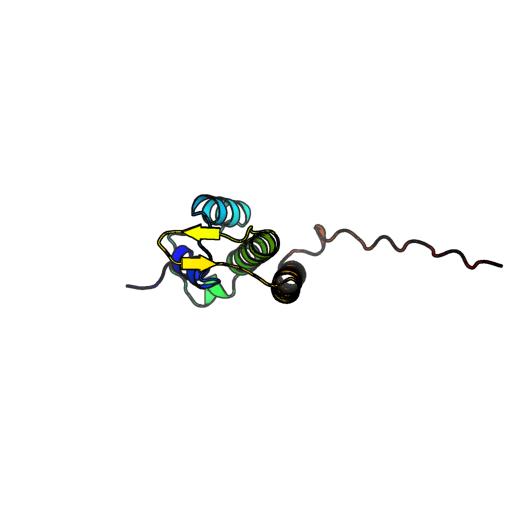775 C C . PRO A 1 99 ? 16.001 4.644 13.252 1.00 52.22 99 PRO A C 1
ATOM 777 O O . PRO A 1 99 ? 15.817 5.520 12.405 1.00 52.22 99 PRO A O 1
ATOM 780 N N . LYS A 1 100 ? 16.671 4.876 14.387 1.00 51.41 100 LYS A N 1
ATOM 781 C CA . LYS A 1 100 ? 17.298 6.169 14.676 1.00 51.41 100 LYS A CA 1
ATOM 782 C C . LYS A 1 100 ? 18.260 6.517 13.533 1.00 51.41 100 LYS A C 1
ATOM 784 O O . LYS A 1 100 ? 19.047 5.651 13.142 1.00 51.41 100 LYS A O 1
ATOM 789 N N . PRO A 1 101 ? 18.229 7.750 12.997 1.00 55.47 101 PRO A N 1
ATOM 790 C CA . PRO A 1 101 ? 19.152 8.144 11.945 1.00 55.47 101 PRO A CA 1
ATOM 791 C C . PRO A 1 101 ? 20.586 8.006 12.464 1.00 55.47 101 PRO A C 1
ATOM 793 O O . PRO A 1 101 ? 20.982 8.670 13.423 1.00 55.47 101 PRO A O 1
ATOM 796 N N . ILE A 1 102 ? 21.366 7.122 11.840 1.00 57.69 102 ILE A N 1
ATOM 797 C CA . ILE A 1 102 ? 22.800 7.009 12.099 1.00 57.69 102 ILE A CA 1
ATOM 798 C C . ILE A 1 102 ? 23.448 8.217 11.421 1.00 57.69 102 ILE A C 1
ATOM 800 O O . ILE A 1 102 ? 23.664 8.225 10.209 1.00 57.69 102 ILE A O 1
ATOM 804 N N . TYR A 1 103 ? 23.726 9.265 12.195 1.00 59.34 103 TYR A N 1
ATOM 805 C CA . TYR A 1 103 ? 24.529 10.391 11.727 1.00 59.34 103 TYR A CA 1
ATOM 806 C C . TYR A 1 103 ? 25.973 9.905 11.537 1.00 59.34 103 TYR A C 1
ATOM 808 O O . TYR A 1 103 ? 26.744 9.790 12.487 1.00 59.34 103 TYR A O 1
ATOM 816 N N . GLY A 1 104 ? 26.333 9.566 10.299 1.00 52.41 104 GLY A N 1
ATOM 817 C CA . GLY A 1 104 ? 27.715 9.284 9.924 1.00 52.41 104 GLY A CA 1
ATOM 818 C C . GLY A 1 104 ? 28.528 10.576 9.937 1.00 52.41 104 GLY A C 1
ATOM 819 O O . GLY A 1 104 ? 28.225 11.510 9.195 1.00 52.41 104 GLY A O 1
ATOM 820 N N . TYR A 1 105 ? 29.562 10.636 10.774 1.00 59.59 105 TYR A N 1
ATOM 821 C CA . TYR A 1 105 ? 30.520 11.739 10.794 1.00 59.59 105 TYR A CA 1
ATOM 822 C C . TYR A 1 105 ? 31.249 11.784 9.440 1.00 59.59 105 TYR A C 1
ATOM 824 O O . TYR A 1 105 ? 32.107 10.946 9.160 1.00 59.59 105 TYR A O 1
ATOM 832 N N . LYS A 1 106 ? 30.911 12.740 8.563 1.00 56.38 106 LYS A N 1
ATOM 833 C CA . LYS A 1 106 ? 31.756 13.051 7.403 1.00 56.38 106 LYS A CA 1
ATOM 834 C C . LYS A 1 106 ? 32.953 13.839 7.916 1.00 56.38 106 LYS A C 1
ATOM 836 O O . LYS A 1 106 ? 32.866 15.048 8.106 1.00 56.38 106 LYS A O 1
ATOM 841 N N . GLY A 1 107 ? 34.045 13.124 8.184 1.00 56.19 107 GLY A N 1
ATOM 842 C CA . GLY A 1 107 ? 35.321 13.720 8.553 1.00 56.19 107 GLY A CA 1
ATOM 843 C C . GLY A 1 107 ? 35.706 14.826 7.573 1.00 56.19 107 GLY A C 1
ATOM 844 O O . GLY A 1 107 ? 35.758 14.607 6.361 1.00 56.19 107 GLY A O 1
ATOM 845 N N . SER A 1 108 ? 35.948 16.013 8.125 1.00 56.94 108 SER A N 1
ATOM 846 C CA . SER A 1 108 ? 36.674 17.094 7.470 1.00 56.94 108 SER A CA 1
ATOM 847 C C . SER A 1 108 ? 38.003 16.541 6.952 1.00 56.94 108 SER A C 1
ATOM 849 O O . SER A 1 108 ? 38.796 16.009 7.732 1.00 56.94 108 SER A O 1
ATOM 851 N N . ARG A 1 109 ? 38.233 16.623 5.639 1.00 50.84 109 ARG A N 1
ATOM 852 C CA . ARG A 1 109 ? 39.580 16.469 5.089 1.00 50.84 109 ARG A CA 1
ATOM 853 C C . ARG A 1 109 ? 40.301 17.797 5.313 1.00 50.84 109 ARG A C 1
ATOM 855 O O . ARG A 1 109 ? 39.950 18.786 4.674 1.00 50.84 109 ARG A O 1
ATOM 862 N N . LEU A 1 110 ? 41.227 17.772 6.276 1.00 53.03 110 LEU A N 1
ATOM 863 C CA . LEU A 1 110 ? 42.395 18.654 6.346 1.00 53.03 110 LEU A CA 1
ATOM 864 C C . LEU A 1 110 ? 43.107 18.720 4.989 1.00 53.03 110 LEU A C 1
ATOM 866 O O . LEU A 1 110 ? 43.122 17.674 4.294 1.00 53.03 110 LEU A O 1
#

Organism: NCBI:txid165179